Protein AF-B6IQJ0-F1 (afdb_monomer)

Solvent-accessible surface area (backbone atoms only — not comparable to full-atom values): 4583 Å² total; per-residue (Å²): 124,64,70,62,56,53,54,51,48,53,53,48,52,51,50,46,53,52,46,54,52,49,51,54,50,51,53,51,48,52,55,50,50,66,73,68,50,86,51,66,68,62,43,51,54,50,51,50,54,51,48,54,50,46,60,48,48,56,51,53,45,52,51,47,48,50,54,49,52,48,58,29,56,80,69,72,48,57,100,90,112

Structure (mmCIF, N/CA/C/O backbone):
data_AF-B6IQJ0-F1
#
_entry.id   AF-B6IQJ0-F1
#
loop_
_atom_site.group_PDB
_atom_site.id
_atom_site.type_symbol
_atom_site.label_atom_id
_atom_site.label_alt_id
_atom_site.label_comp_id
_atom_site.label_asym_id
_atom_site.label_entity_id
_atom_site.label_seq_id
_atom_site.pdbx_PDB_ins_code
_atom_site.Cartn_x
_atom_site.Cartn_y
_atom_site.Cartn_z
_atom_site.occupancy
_atom_site.B_iso_or_equiv
_atom_site.auth_seq_id
_atom_site.auth_comp_id
_atom_site.auth_asym_id
_atom_site.auth_atom_id
_atom_site.pdbx_PDB_model_num
ATOM 1 N N . MET A 1 1 ? 24.127 1.797 -22.888 1.00 54.19 1 MET A N 1
ATOM 2 C CA . MET A 1 1 ? 22.751 2.280 -22.603 1.00 54.19 1 MET A CA 1
ATOM 3 C C . MET A 1 1 ? 21.850 1.226 -21.946 1.00 54.19 1 MET A C 1
ATOM 5 O O . MET A 1 1 ? 20.801 1.597 -21.445 1.00 54.19 1 MET A O 1
ATOM 9 N N . THR A 1 2 ? 22.234 -0.053 -21.897 1.00 59.22 2 THR A N 1
ATOM 10 C CA . THR A 1 2 ? 21.429 -1.157 -21.334 1.00 59.22 2 THR A CA 1
ATOM 11 C C . THR A 1 2 ? 21.387 -1.204 -19.800 1.00 59.22 2 THR A C 1
ATOM 13 O O .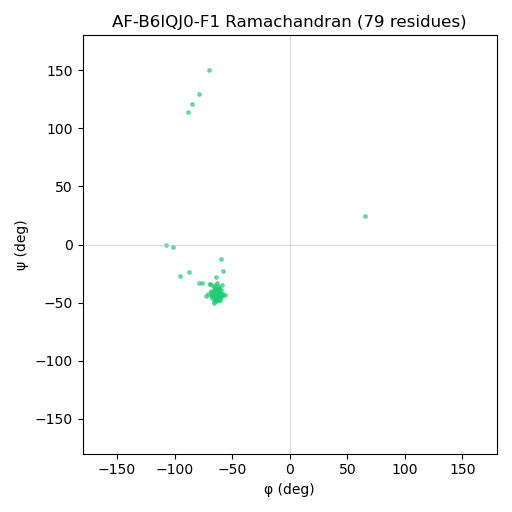 THR A 1 2 ? 20.334 -1.508 -19.250 1.00 59.22 2 THR A O 1
ATOM 16 N N . GLU A 1 3 ? 22.459 -0.815 -19.098 1.00 63.12 3 GLU A N 1
ATOM 17 C CA . GLU A 1 3 ? 22.495 -0.777 -17.618 1.00 63.12 3 GLU A CA 1
ATOM 18 C C . GLU A 1 3 ? 21.422 0.132 -16.999 1.00 63.12 3 GLU A C 1
ATOM 20 O O . GLU A 1 3 ? 20.841 -0.201 -15.972 1.00 63.12 3 GLU A O 1
ATOM 25 N N . ASN A 1 4 ? 21.096 1.251 -17.654 1.00 80.06 4 ASN A N 1
ATOM 26 C CA . ASN A 1 4 ? 20.082 2.188 -17.163 1.00 80.06 4 ASN A CA 1
ATOM 27 C C . ASN A 1 4 ? 18.662 1.582 -17.239 1.00 80.06 4 ASN A C 1
ATOM 29 O O . ASN A 1 4 ? 17.833 1.797 -16.360 1.00 80.06 4 ASN A O 1
ATOM 33 N N . ALA A 1 5 ? 18.395 0.750 -18.252 1.00 79.56 5 ALA A N 1
ATOM 34 C CA . ALA A 1 5 ? 17.099 0.094 -18.406 1.00 79.56 5 ALA A CA 1
ATOM 35 C C . ALA A 1 5 ? 16.871 -0.998 -17.349 1.00 79.56 5 ALA A C 1
ATOM 37 O O . ALA A 1 5 ? 15.787 -1.054 -16.776 1.00 79.56 5 ALA A O 1
ATOM 38 N N . ALA A 1 6 ? 17.888 -1.818 -17.064 1.00 83.69 6 ALA A N 1
ATOM 39 C CA . ALA A 1 6 ? 17.805 -2.859 -16.038 1.00 83.69 6 ALA A CA 1
ATOM 40 C C . ALA A 1 6 ? 17.635 -2.261 -14.633 1.00 83.69 6 ALA A C 1
ATOM 42 O O . ALA A 1 6 ? 16.750 -2.678 -13.893 1.00 83.69 6 ALA A O 1
ATOM 43 N N . ALA A 1 7 ? 18.403 -1.219 -14.296 1.00 88.75 7 ALA A N 1
ATOM 44 C CA . ALA A 1 7 ? 18.267 -0.528 -13.014 1.00 88.75 7 ALA A CA 1
ATOM 45 C C . ALA A 1 7 ? 16.874 0.101 -12.831 1.00 88.75 7 ALA A C 1
ATOM 47 O O . ALA A 1 7 ? 16.306 0.046 -11.743 1.00 88.75 7 ALA A O 1
ATOM 48 N N . ARG A 1 8 ? 16.297 0.667 -13.902 1.00 87.31 8 ARG A N 1
ATOM 49 C CA . ARG A 1 8 ? 14.933 1.210 -13.872 1.00 87.31 8 ARG A CA 1
ATOM 50 C C . ARG A 1 8 ? 13.883 0.119 -13.644 1.00 87.31 8 ARG A C 1
ATOM 52 O O . ARG A 1 8 ? 12.952 0.355 -12.883 1.00 87.31 8 ARG A O 1
ATOM 59 N N . TYR A 1 9 ? 14.033 -1.044 -14.276 1.00 87.50 9 TYR A N 1
ATOM 60 C CA . TYR A 1 9 ? 13.134 -2.182 -14.074 1.00 87.50 9 TYR A CA 1
ATOM 61 C C . TYR A 1 9 ? 13.192 -2.714 -12.639 1.00 87.50 9 TYR A C 1
ATOM 63 O O . TYR A 1 9 ? 12.152 -2.852 -12.002 1.00 87.50 9 TYR A O 1
ATOM 71 N N . GLU A 1 10 ? 14.396 -2.943 -12.109 1.00 90.81 10 GLU A N 1
ATOM 72 C CA . GLU A 1 10 ? 14.581 -3.386 -10.722 1.00 90.81 10 GLU A CA 1
ATOM 73 C C . GLU A 1 10 ? 13.967 -2.378 -9.741 1.00 90.81 10 GLU A C 1
ATOM 75 O O . GLU A 1 10 ? 13.191 -2.766 -8.876 1.00 90.81 10 GLU A O 1
ATOM 80 N N . ALA A 1 11 ? 14.180 -1.074 -9.951 1.00 91.56 11 ALA A N 1
ATOM 81 C CA . ALA A 1 11 ? 13.561 -0.038 -9.124 1.00 91.56 11 ALA A CA 1
ATOM 82 C C . ALA A 1 11 ? 12.019 -0.045 -9.186 1.00 91.56 11 ALA A C 1
ATOM 84 O O . ALA A 1 11 ? 11.361 0.195 -8.174 1.00 91.56 11 ALA A O 1
ATOM 85 N N . MET A 1 12 ? 11.426 -0.316 -10.356 1.00 91.31 12 MET A N 1
ATOM 86 C CA . MET A 1 12 ? 9.970 -0.454 -10.504 1.00 91.31 12 MET A CA 1
ATOM 87 C C . MET A 1 12 ? 9.445 -1.705 -9.790 1.00 91.31 12 MET A C 1
ATOM 89 O O . MET A 1 12 ? 8.436 -1.628 -9.089 1.00 91.31 12 MET A O 1
ATOM 93 N N . ARG A 1 13 ? 10.147 -2.837 -9.921 1.00 91.19 13 ARG A N 1
ATOM 94 C CA . ARG A 1 13 ? 9.796 -4.092 -9.244 1.00 91.19 13 ARG A CA 1
ATOM 95 C C . ARG A 1 13 ? 9.895 -3.955 -7.725 1.00 91.19 13 ARG A C 1
ATOM 97 O O . ARG A 1 13 ? 8.982 -4.367 -7.016 1.00 91.19 13 ARG A O 1
ATOM 104 N N . ASP A 1 14 ? 10.966 -3.345 -7.230 1.00 93.50 14 ASP A N 1
ATOM 105 C CA . ASP A 1 14 ? 11.185 -3.139 -5.798 1.00 93.50 14 ASP A CA 1
ATOM 106 C C . ASP A 1 14 ? 10.147 -2.171 -5.210 1.00 93.50 14 ASP A C 1
ATOM 108 O O . ASP A 1 14 ? 9.657 -2.385 -4.101 1.00 93.50 14 ASP A O 1
ATOM 112 N N . ARG A 1 15 ? 9.731 -1.148 -5.975 1.00 93.06 15 ARG A N 1
ATOM 113 C CA . ARG A 1 15 ? 8.614 -0.270 -5.590 1.00 93.06 15 ARG A CA 1
ATOM 114 C C . ARG A 1 15 ? 7.311 -1.057 -5.423 1.00 93.06 15 ARG A C 1
ATOM 116 O O . ARG A 1 15 ? 6.628 -0.855 -4.424 1.00 93.06 15 ARG A O 1
ATOM 123 N N . LEU A 1 16 ? 6.975 -1.942 -6.364 1.00 91.75 16 LEU A N 1
ATOM 124 C CA . LEU A 1 16 ? 5.794 -2.811 -6.259 1.00 91.75 16 LEU A CA 1
ATOM 125 C C . LEU A 1 16 ? 5.879 -3.745 -5.049 1.00 91.75 16 LEU A C 1
ATOM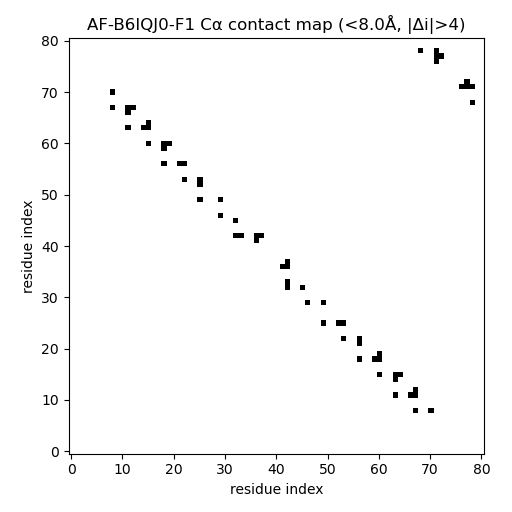 127 O O . LEU A 1 16 ? 4.919 -3.846 -4.291 1.00 91.75 16 LEU A O 1
ATOM 131 N N . ALA A 1 17 ? 7.035 -4.370 -4.819 1.00 92.44 17 ALA A N 1
ATOM 132 C CA . ALA A 1 17 ? 7.242 -5.227 -3.654 1.00 92.44 17 ALA A CA 1
ATOM 133 C C . ALA A 1 17 ? 7.033 -4.464 -2.332 1.00 92.44 17 ALA A C 1
ATOM 135 O O . ALA A 1 17 ? 6.350 -4.960 -1.437 1.00 92.44 17 ALA A O 1
ATOM 136 N N . GLY A 1 18 ? 7.551 -3.235 -2.233 1.00 95.00 18 GLY A N 1
ATOM 137 C CA . GLY A 1 18 ? 7.345 -2.378 -1.063 1.00 95.00 18 GLY A CA 1
ATOM 138 C C . GLY A 1 18 ? 5.885 -1.957 -0.860 1.00 95.00 18 GLY A C 1
ATOM 139 O O . GLY A 1 18 ? 5.430 -1.858 0.278 1.00 95.00 18 GLY A O 1
ATOM 140 N N . LEU A 1 19 ? 5.128 -1.746 -1.942 1.00 94.88 19 LEU A N 1
ATOM 141 C CA . LEU A 1 19 ? 3.692 -1.454 -1.858 1.00 94.88 19 LEU A CA 1
ATOM 142 C C . LEU A 1 19 ? 2.897 -2.662 -1.349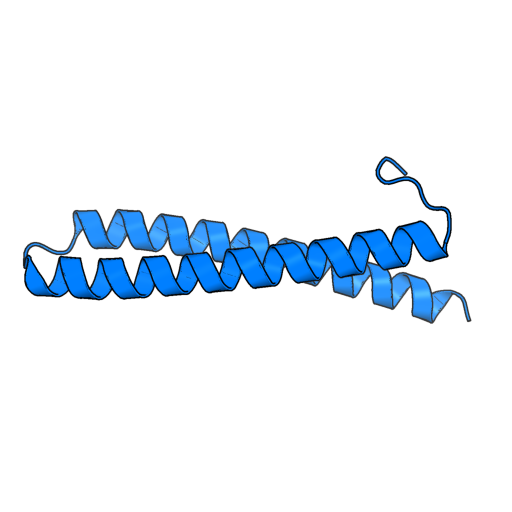 1.00 94.88 19 LEU A C 1
ATOM 144 O O . LEU A 1 19 ? 2.082 -2.505 -0.443 1.00 94.88 19 LEU A O 1
ATOM 148 N N . VAL A 1 20 ? 3.207 -3.869 -1.831 1.00 92.25 20 VAL A N 1
ATOM 149 C CA . VAL A 1 20 ? 2.594 -5.113 -1.333 1.00 92.25 20 VAL A CA 1
ATOM 150 C C . VAL A 1 20 ? 2.896 -5.324 0.155 1.00 92.25 20 VAL A C 1
ATOM 152 O O . VAL A 1 20 ? 2.011 -5.681 0.933 1.00 92.25 20 VAL A O 1
ATOM 155 N N . GLU A 1 21 ? 4.129 -5.070 0.598 1.00 95.56 21 GLU A N 1
ATOM 156 C CA . GLU A 1 21 ? 4.477 -5.153 2.022 1.00 95.56 21 GLU A CA 1
ATOM 157 C C . GLU A 1 21 ? 3.704 -4.122 2.865 1.00 95.56 21 GLU A C 1
ATOM 159 O O . GLU A 1 21 ? 3.220 -4.435 3.962 1.00 95.56 21 GLU A O 1
ATOM 164 N N . ALA A 1 22 ? 3.530 -2.904 2.345 1.00 93.94 22 ALA A N 1
ATOM 165 C CA . ALA A 1 22 ? 2.736 -1.868 2.996 1.00 93.94 22 ALA A CA 1
ATOM 166 C C . ALA A 1 22 ? 1.248 -2.253 3.094 1.00 93.94 22 ALA A C 1
ATOM 168 O O . ALA A 1 22 ? 0.638 -2.035 4.142 1.00 93.94 22 ALA A O 1
ATOM 169 N N . GLU A 1 23 ? 0.677 -2.881 2.062 1.00 92.81 23 GLU A N 1
ATOM 170 C CA . GLU A 1 23 ? -0.694 -3.416 2.068 1.00 92.81 23 GLU A CA 1
ATOM 171 C C . GLU A 1 23 ? -0.877 -4.503 3.131 1.00 92.81 23 GLU A C 1
ATOM 173 O O . GLU A 1 23 ? -1.820 -4.445 3.928 1.00 92.81 23 GLU A O 1
ATOM 178 N N . LEU A 1 24 ? 0.056 -5.458 3.210 1.00 93.50 24 LEU A N 1
ATOM 179 C CA . LEU A 1 24 ? 0.041 -6.506 4.235 1.00 93.50 24 LEU A CA 1
ATOM 180 C C . LEU A 1 24 ? 0.138 -5.913 5.646 1.00 93.50 24 LEU A C 1
ATOM 182 O O . LEU A 1 24 ? -0.598 -6.318 6.552 1.00 93.50 24 LEU A O 1
ATOM 186 N N . THR A 1 25 ? 1.002 -4.916 5.826 1.00 94.88 25 THR A N 1
ATOM 187 C CA . THR A 1 25 ? 1.170 -4.214 7.104 1.00 94.88 25 THR A CA 1
ATOM 188 C C . THR A 1 25 ? -0.092 -3.443 7.489 1.00 94.88 25 THR A C 1
ATOM 190 O O . THR A 1 25 ? -0.546 -3.534 8.632 1.00 94.88 25 THR A O 1
ATOM 193 N N . ALA A 1 26 ? -0.710 -2.729 6.544 1.00 92.19 26 ALA A N 1
ATOM 194 C CA . ALA A 1 26 ? -1.959 -2.003 6.765 1.00 92.19 26 ALA A CA 1
ATOM 195 C C . ALA A 1 26 ? -3.110 -2.955 7.131 1.00 92.19 26 ALA A C 1
ATOM 197 O O . ALA A 1 26 ? -3.880 -2.674 8.055 1.00 92.19 26 ALA A O 1
ATOM 198 N N . ALA A 1 27 ? -3.195 -4.114 6.473 1.00 90.06 27 ALA A N 1
ATOM 199 C CA . ALA A 1 27 ? -4.176 -5.147 6.794 1.00 90.06 27 ALA A CA 1
ATOM 200 C C . ALA A 1 27 ? -3.968 -5.724 8.205 1.00 90.06 27 ALA A C 1
ATOM 202 O O . ALA A 1 27 ? -4.935 -5.904 8.952 1.00 90.06 27 ALA A O 1
ATOM 203 N N . ALA A 1 28 ? -2.717 -5.976 8.601 1.00 93.00 28 ALA A N 1
ATOM 204 C CA . ALA A 1 28 ? -2.388 -6.434 9.949 1.00 93.00 28 ALA A CA 1
ATOM 205 C C . ALA A 1 28 ? -2.720 -5.374 11.011 1.00 93.00 28 ALA A C 1
ATOM 207 O O . ALA A 1 28 ? -3.253 -5.710 12.072 1.00 93.00 28 ALA A O 1
ATOM 208 N N . LEU A 1 29 ? -2.447 -4.097 10.725 1.00 90.81 29 LEU A N 1
ATOM 209 C CA . LEU A 1 29 ? -2.806 -2.988 11.604 1.00 90.81 29 LEU A CA 1
ATOM 210 C C . LEU A 1 29 ? -4.324 -2.902 11.774 1.00 90.81 29 LEU A C 1
ATOM 212 O O . LEU A 1 29 ? -4.798 -2.816 12.902 1.00 90.81 29 LEU A O 1
ATOM 216 N N . ALA A 1 30 ? -5.091 -3.023 10.688 1.00 89.25 30 ALA A N 1
ATOM 217 C CA . ALA A 1 30 ? -6.549 -3.006 10.752 1.00 89.25 30 ALA A CA 1
ATOM 218 C C . ALA A 1 30 ? -7.119 -4.110 11.653 1.00 89.25 30 ALA A C 1
ATOM 220 O O . ALA A 1 30 ? -8.004 -3.847 12.471 1.00 89.25 30 ALA A O 1
ATOM 221 N N . GLN A 1 31 ? -6.576 -5.328 11.554 1.00 89.25 31 GLN A N 1
ATOM 222 C CA . GLN A 1 31 ? -6.966 -6.441 12.423 1.00 89.25 31 GLN A CA 1
ATOM 223 C C . GLN A 1 31 ? -6.637 -6.162 13.896 1.00 89.25 31 GLN A C 1
ATOM 225 O O . GLN A 1 31 ? -7.482 -6.368 14.767 1.00 89.25 31 GLN A O 1
ATOM 230 N N . GLN A 1 32 ? -5.439 -5.644 14.183 1.00 90.19 32 GLN A N 1
ATOM 231 C CA . GLN A 1 32 ? -5.024 -5.309 15.549 1.00 90.19 32 GLN A CA 1
ATOM 232 C C . GLN A 1 32 ? -5.861 -4.175 16.143 1.00 90.19 32 GLN A C 1
ATOM 234 O O . GLN A 1 32 ? -6.307 -4.262 17.285 1.00 90.19 32 GLN A O 1
ATOM 239 N N . THR A 1 33 ? -6.125 -3.124 15.370 1.00 88.44 33 THR A N 1
ATOM 240 C CA . THR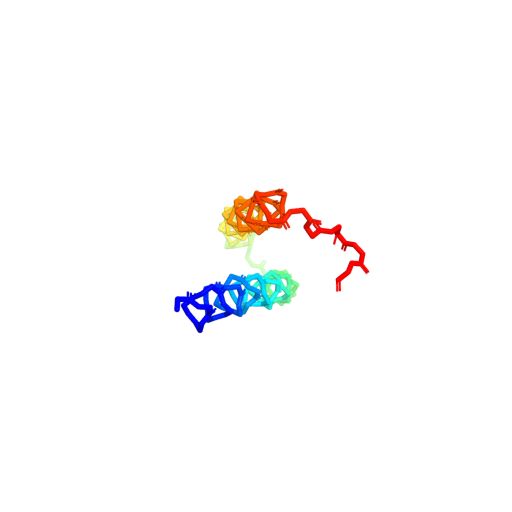 A 1 33 ? -6.952 -1.995 15.796 1.00 88.44 33 THR A CA 1
ATOM 241 C C . THR A 1 33 ? -8.377 -2.435 16.129 1.00 88.44 33 THR A C 1
ATOM 243 O O . THR A 1 33 ? -8.918 -2.017 17.154 1.00 88.44 33 THR A O 1
ATOM 246 N N . ALA A 1 34 ? -8.967 -3.322 15.321 1.00 83.25 34 ALA A N 1
ATOM 247 C CA . ALA A 1 34 ? -10.286 -3.888 15.597 1.00 83.25 34 ALA A CA 1
ATOM 248 C C . ALA A 1 34 ? -10.314 -4.726 16.890 1.00 83.25 34 ALA A C 1
ATOM 250 O O . ALA A 1 34 ? -11.329 -4.731 17.587 1.00 83.25 34 ALA A O 1
ATOM 251 N N . ALA A 1 35 ? -9.209 -5.402 17.220 1.00 86.31 35 ALA A N 1
ATOM 252 C CA . ALA A 1 35 ? -9.083 -6.212 18.431 1.00 86.31 35 ALA A CA 1
ATOM 253 C C . ALA A 1 35 ? -8.817 -5.386 19.704 1.00 86.31 35 ALA A C 1
ATOM 255 O O . ALA A 1 35 ? -9.252 -5.779 20.785 1.00 86.31 35 ALA A O 1
ATOM 256 N N . LEU A 1 36 ? -8.096 -4.264 19.593 1.00 90.38 36 LEU A N 1
ATOM 257 C CA . LEU A 1 36 ? -7.607 -3.491 20.743 1.00 90.38 36 LEU A CA 1
ATOM 258 C C . LEU A 1 36 ? -8.512 -2.318 21.142 1.00 90.38 36 LEU A C 1
ATOM 260 O O . LEU A 1 36 ? -8.506 -1.918 22.307 1.00 90.38 36 LEU A O 1
ATOM 264 N N . LEU A 1 37 ? -9.274 -1.740 20.209 1.00 88.56 37 LEU A N 1
ATOM 265 C CA . LEU A 1 37 ? -10.104 -0.572 20.505 1.00 88.56 37 LEU A CA 1
ATOM 266 C C . LEU A 1 37 ? -11.491 -0.983 21.016 1.00 88.56 37 LEU A C 1
ATOM 268 O O . LEU A 1 37 ? -12.310 -1.531 20.280 1.00 88.56 37 LEU A O 1
ATOM 272 N N . SER A 1 38 ? -11.784 -0.662 22.276 1.00 80.62 38 SER A N 1
ATOM 273 C CA . SER A 1 38 ? -13.105 -0.870 22.887 1.00 80.62 38 SER A CA 1
ATOM 274 C C . SER A 1 38 ? -14.071 0.302 22.668 1.00 80.62 38 SER A C 1
ATOM 276 O O . SER A 1 38 ? -15.285 0.115 22.718 1.00 80.62 38 SER A O 1
ATOM 278 N N . ASP A 1 39 ? -13.548 1.504 22.416 1.00 90.69 39 ASP A N 1
ATOM 279 C CA . ASP A 1 39 ? -14.335 2.714 22.169 1.00 90.69 39 ASP A CA 1
ATOM 280 C C . ASP A 1 39 ? -14.869 2.739 20.726 1.00 90.69 39 ASP A C 1
ATOM 282 O O . ASP A 1 39 ? -14.136 2.511 19.760 1.00 90.69 39 ASP A O 1
ATOM 286 N N . THR A 1 40 ? -16.172 2.973 20.564 1.00 86.81 40 THR A N 1
ATOM 287 C CA . THR A 1 40 ? -16.835 2.973 19.250 1.00 86.81 40 THR A CA 1
ATOM 288 C C . THR A 1 40 ? -16.407 4.151 18.375 1.00 86.81 40 THR A C 1
ATOM 290 O O . THR A 1 40 ? -16.142 3.939 17.195 1.00 86.81 40 THR A O 1
ATOM 293 N N . ALA A 1 41 ? -16.251 5.353 18.932 1.00 88.88 41 ALA A N 1
ATOM 294 C CA . ALA A 1 41 ? -15.828 6.526 18.169 1.00 88.88 41 ALA A CA 1
ATOM 295 C C . ALA A 1 41 ? -14.369 6.390 17.704 1.00 88.88 41 ALA A C 1
ATOM 297 O O . ALA A 1 41 ? -14.054 6.673 16.547 1.00 88.88 41 ALA A O 1
ATOM 298 N N . MET A 1 42 ? -13.483 5.869 18.564 1.00 88.19 42 MET A N 1
ATOM 299 C CA . MET A 1 42 ? -12.095 5.594 18.168 1.00 88.19 42 MET A CA 1
ATOM 300 C C . MET A 1 42 ? -12.014 4.500 17.095 1.00 88.19 42 MET A C 1
ATOM 302 O O . MET A 1 42 ? -11.209 4.611 16.171 1.00 88.19 42 MET A O 1
ATOM 306 N N . ARG A 1 43 ? -12.865 3.464 17.168 1.00 86.62 43 ARG A N 1
ATOM 307 C CA . ARG A 1 43 ? -12.962 2.427 16.125 1.00 86.62 43 ARG A CA 1
ATOM 308 C C . ARG A 1 43 ? -13.438 2.980 14.790 1.00 86.62 43 ARG A C 1
ATOM 310 O O . ARG A 1 43 ? -12.885 2.609 13.758 1.00 86.62 43 ARG A O 1
ATOM 317 N N . GLU A 1 44 ? -14.442 3.849 14.793 1.00 90.19 44 GLU A N 1
ATOM 318 C CA . GLU A 1 44 ? -14.949 4.477 13.572 1.00 90.19 44 GLU A CA 1
ATOM 319 C C . GLU A 1 44 ? -13.884 5.355 12.913 1.00 90.19 44 GLU A C 1
ATOM 321 O O . GLU A 1 44 ? -13.640 5.221 11.710 1.00 90.19 44 GLU A O 1
ATOM 326 N N . GLN A 1 45 ? -13.199 6.187 13.704 1.00 91.38 45 GLN A N 1
ATOM 327 C CA . GLN A 1 45 ? -12.129 7.050 13.210 1.00 91.38 45 GLN A CA 1
ATOM 328 C C . GLN A 1 45 ? -10.952 6.235 12.667 1.00 91.38 45 GLN A C 1
ATOM 330 O O . GLN A 1 45 ? -10.484 6.491 11.558 1.00 91.38 45 GLN A O 1
ATOM 335 N N . ALA A 1 46 ? -10.495 5.222 13.406 1.00 89.31 46 ALA A N 1
ATOM 336 C CA . ALA A 1 46 ? -9.412 4.369 12.938 1.00 89.31 46 ALA A CA 1
ATOM 337 C C . ALA A 1 46 ? -9.823 3.562 11.697 1.00 89.31 46 ALA A C 1
ATOM 339 O O . ALA A 1 46 ? -9.050 3.447 10.752 1.00 89.31 46 ALA A O 1
ATOM 340 N N . GLY A 1 47 ? -11.065 3.072 11.648 1.00 90.25 47 GLY A N 1
ATOM 341 C CA . GLY A 1 47 ? -11.613 2.394 10.477 1.00 90.25 47 GLY A CA 1
ATOM 342 C C . GLY A 1 47 ? -11.687 3.293 9.241 1.00 90.25 47 GLY A C 1
ATOM 343 O O . GLY A 1 47 ? -11.456 2.807 8.137 1.00 90.25 47 GLY A O 1
ATOM 344 N N . ALA A 1 48 ? -11.985 4.585 9.401 1.00 93.25 48 ALA A N 1
ATOM 345 C CA . ALA A 1 48 ? -11.939 5.551 8.303 1.00 93.25 48 ALA A CA 1
ATOM 346 C C . ALA A 1 48 ? -10.507 5.743 7.786 1.00 93.25 48 ALA A C 1
ATOM 348 O O . ALA A 1 48 ? -10.267 5.545 6.600 1.00 93.25 48 ALA A O 1
ATOM 349 N N . LEU A 1 49 ? -9.549 5.996 8.683 1.00 94.00 49 LEU A N 1
ATOM 350 C CA . LEU A 1 49 ? -8.137 6.166 8.319 1.00 94.00 49 LEU A CA 1
ATOM 351 C C . LEU A 1 49 ? -7.549 4.927 7.628 1.00 94.00 49 LEU A C 1
ATOM 353 O O . LEU A 1 49 ? -6.784 5.051 6.677 1.00 94.00 49 LEU A O 1
ATOM 357 N N . LEU A 1 50 ? -7.915 3.727 8.084 1.00 92.62 50 LEU A N 1
ATOM 358 C CA . LEU A 1 50 ? -7.463 2.472 7.481 1.00 92.62 50 LEU A CA 1
ATOM 359 C C . LEU A 1 50 ? -8.064 2.240 6.089 1.00 92.62 50 LEU A C 1
ATOM 361 O O . LEU A 1 50 ? -7.387 1.683 5.227 1.00 92.62 50 LEU A O 1
ATOM 365 N N . ARG A 1 51 ? -9.311 2.671 5.854 1.00 93.12 51 ARG A N 1
ATOM 366 C CA . ARG A 1 51 ? -9.907 2.653 4.509 1.00 93.12 51 ARG A CA 1
ATOM 367 C C . ARG A 1 51 ? -9.208 3.642 3.586 1.00 93.12 51 ARG A C 1
ATOM 369 O O . ARG A 1 51 ? -8.819 3.239 2.499 1.00 93.12 51 ARG A O 1
ATOM 376 N N . ASP A 1 52 ? -8.964 4.866 4.046 1.00 96.31 52 ASP A N 1
ATOM 377 C CA . ASP A 1 52 ? -8.242 5.874 3.261 1.00 96.31 52 ASP A CA 1
ATOM 378 C C . ASP A 1 52 ? -6.824 5.398 2.907 1.00 96.31 52 ASP A C 1
ATOM 380 O O . ASP A 1 52 ? -6.378 5.553 1.770 1.00 96.31 52 ASP A O 1
ATOM 384 N N . LEU A 1 53 ? -6.124 4.769 3.862 1.00 93.81 53 LEU A N 1
ATOM 385 C CA . LEU A 1 53 ? -4.810 4.164 3.634 1.00 93.81 53 LEU A CA 1
ATOM 386 C C . LEU A 1 53 ? -4.877 3.047 2.589 1.00 93.81 53 LEU A C 1
ATOM 388 O O . LEU A 1 53 ? -4.038 3.013 1.692 1.00 93.81 53 LEU A O 1
ATOM 392 N N . ARG A 1 54 ? -5.870 2.157 2.679 1.00 93.31 54 ARG A N 1
ATOM 393 C CA . ARG A 1 54 ? -6.059 1.093 1.687 1.00 93.31 54 ARG A CA 1
ATOM 394 C C . ARG A 1 54 ? -6.319 1.670 0.299 1.00 93.31 54 ARG A C 1
ATOM 396 O O . ARG A 1 54 ? -5.639 1.291 -0.641 1.00 93.31 54 ARG A O 1
ATOM 403 N N . ASP A 1 55 ? -7.216 2.644 0.183 1.00 95.12 55 ASP A N 1
ATOM 404 C CA . ASP A 1 55 ? -7.546 3.268 -1.101 1.00 95.12 55 ASP A CA 1
ATOM 405 C C . ASP A 1 55 ? -6.345 4.021 -1.709 1.00 95.12 55 ASP A C 1
ATOM 407 O O . ASP A 1 55 ? -6.258 4.197 -2.927 1.00 95.12 55 ASP A O 1
ATOM 411 N N . LEU A 1 56 ? -5.423 4.525 -0.881 1.00 96.12 56 LEU A N 1
ATOM 412 C CA . LEU A 1 56 ? -4.157 5.109 -1.338 1.00 96.12 56 LEU A CA 1
ATOM 413 C C . LEU A 1 56 ? -3.179 4.041 -1.836 1.00 96.12 56 LEU A C 1
ATOM 415 O O . LEU A 1 56 ? -2.572 4.236 -2.888 1.00 96.12 56 LEU A O 1
ATOM 419 N N . LEU A 1 57 ? -3.037 2.936 -1.102 1.00 94.50 57 LEU A N 1
ATOM 420 C CA . LEU A 1 57 ? -2.166 1.825 -1.486 1.00 94.50 57 LEU A CA 1
ATOM 421 C C . LEU A 1 57 ? -2.652 1.157 -2.773 1.00 94.50 57 LEU A C 1
ATOM 423 O O . LEU A 1 57 ? -1.866 1.042 -3.705 1.00 94.50 57 LEU A O 1
ATOM 427 N N . ASP A 1 58 ? -3.951 0.872 -2.888 1.00 93.56 58 ASP A N 1
ATOM 428 C CA . ASP A 1 58 ? -4.552 0.278 -4.088 1.00 93.56 58 ASP A 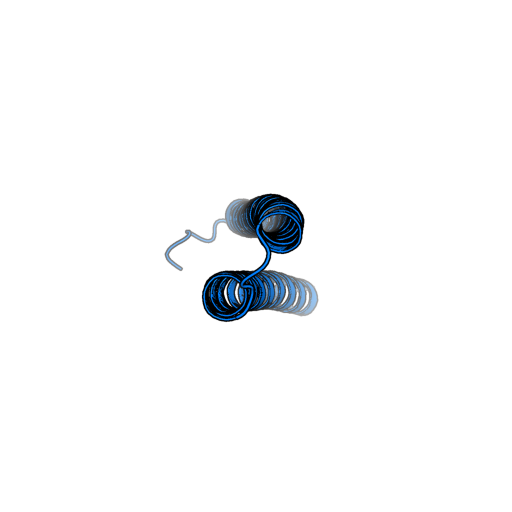CA 1
ATOM 429 C C . ASP A 1 58 ? -4.275 1.136 -5.337 1.00 93.56 58 ASP A C 1
ATOM 431 O O . ASP A 1 58 ? -3.898 0.624 -6.393 1.00 93.56 58 ASP A O 1
ATOM 435 N N . ARG A 1 59 ? -4.410 2.467 -5.219 1.00 96.25 59 ARG A N 1
ATOM 436 C CA . ARG A 1 59 ? -4.079 3.404 -6.307 1.00 96.25 59 ARG A CA 1
ATOM 437 C C . ARG A 1 59 ? -2.592 3.390 -6.641 1.00 96.25 59 ARG A C 1
ATOM 439 O O . ARG A 1 59 ? -2.242 3.303 -7.814 1.00 96.25 59 ARG A O 1
ATOM 446 N N . ALA A 1 60 ? -1.726 3.448 -5.632 1.00 93.19 60 ALA A N 1
ATOM 447 C CA . ALA A 1 60 ? -0.282 3.437 -5.834 1.00 93.19 60 ALA A CA 1
ATOM 448 C C . ALA A 1 60 ? 0.206 2.125 -6.476 1.00 93.19 60 ALA A C 1
ATOM 450 O O . ALA A 1 60 ? 1.078 2.164 -7.346 1.00 93.19 60 ALA A O 1
ATOM 451 N N . SER A 1 61 ? -0.371 0.987 -6.084 1.00 92.81 61 SER A N 1
ATOM 452 C CA . SER A 1 61 ? -0.094 -0.334 -6.654 1.00 92.81 61 SER A CA 1
ATOM 453 C C . SER A 1 61 ? -0.581 -0.434 -8.096 1.00 92.81 61 SER A C 1
ATOM 455 O O . SER A 1 61 ? 0.179 -0.862 -8.962 1.00 92.81 61 SER A O 1
ATOM 457 N N . ALA A 1 62 ? -1.794 0.044 -8.393 1.00 93.06 62 ALA A N 1
ATOM 458 C CA . ALA A 1 62 ? -2.315 0.076 -9.760 1.00 93.06 62 ALA A CA 1
ATOM 459 C C . ALA A 1 62 ? -1.471 0.965 -10.692 1.00 93.06 62 ALA A C 1
ATOM 461 O O . ALA A 1 62 ? -1.204 0.587 -11.836 1.00 93.06 62 ALA A O 1
ATOM 462 N N . GLU A 1 63 ? -1.021 2.127 -10.211 1.00 94.06 63 GLU A N 1
ATOM 463 C CA . GLU A 1 63 ? -0.112 3.009 -10.952 1.00 94.06 63 GLU A CA 1
ATOM 464 C C . GLU A 1 63 ? 1.242 2.336 -11.202 1.00 94.06 63 GLU A C 1
ATOM 466 O O . GLU A 1 63 ? 1.719 2.317 -12.335 1.00 94.06 63 GLU A O 1
ATOM 471 N N . ALA A 1 64 ? 1.845 1.736 -10.171 1.00 91.31 64 ALA A N 1
ATOM 472 C CA . ALA A 1 64 ? 3.141 1.075 -10.294 1.00 91.31 64 ALA A CA 1
ATOM 473 C C . ALA A 1 64 ? 3.088 -0.155 -11.220 1.00 91.31 64 ALA A C 1
ATOM 475 O O . ALA A 1 64 ? 4.020 -0.379 -11.995 1.00 91.31 64 ALA A O 1
ATOM 476 N N . GLU A 1 65 ? 1.989 -0.912 -11.194 1.00 92.62 65 GLU A N 1
ATOM 477 C CA . GLU A 1 65 ? 1.757 -2.031 -12.111 1.00 92.62 65 GLU A CA 1
ATOM 478 C C . GLU A 1 65 ? 1.573 -1.526 -13.546 1.00 92.62 65 GLU A C 1
ATOM 480 O O . GLU A 1 65 ? 2.180 -2.055 -14.475 1.00 92.62 65 GLU A O 1
ATOM 485 N N . THR A 1 66 ? 0.803 -0.451 -13.740 1.00 93.06 66 THR A N 1
ATOM 486 C CA . THR A 1 66 ? 0.614 0.167 -15.063 1.00 93.06 66 THR A CA 1
ATOM 487 C C . THR A 1 66 ? 1.941 0.655 -15.647 1.00 93.06 66 THR A C 1
ATOM 489 O O . THR A 1 66 ? 2.226 0.400 -16.821 1.00 93.06 66 THR A O 1
ATOM 492 N N . ASP A 1 67 ? 2.778 1.310 -14.839 1.00 90.19 67 ASP A N 1
ATOM 493 C CA . ASP A 1 67 ? 4.117 1.753 -15.239 1.00 90.19 67 ASP A CA 1
ATOM 494 C C . ASP A 1 67 ? 5.002 0.566 -15.650 1.00 90.19 67 ASP A C 1
ATOM 496 O O . ASP A 1 67 ? 5.686 0.622 -16.679 1.00 90.19 67 ASP A O 1
ATOM 500 N N . LEU A 1 68 ? 4.971 -0.524 -14.873 1.00 89.75 68 LEU A N 1
ATOM 501 C CA . LEU A 1 68 ? 5.748 -1.731 -15.147 1.00 89.75 68 LEU A CA 1
ATOM 502 C C . LEU A 1 68 ? 5.297 -2.412 -16.445 1.00 89.75 68 LEU A C 1
ATOM 504 O O . LEU A 1 68 ? 6.130 -2.753 -17.288 1.00 89.75 68 LEU A O 1
ATOM 508 N N . GLN A 1 69 ? 3.988 -2.577 -16.632 1.00 89.62 69 GLN A N 1
ATOM 509 C CA . GLN A 1 69 ? 3.416 -3.180 -17.837 1.00 89.62 69 GLN A CA 1
ATOM 510 C C . GLN A 1 69 ? 3.671 -2.318 -19.075 1.00 89.62 69 GLN A C 1
ATOM 512 O O . GLN A 1 69 ? 4.030 -2.847 -20.126 1.00 89.62 69 GLN A O 1
ATOM 51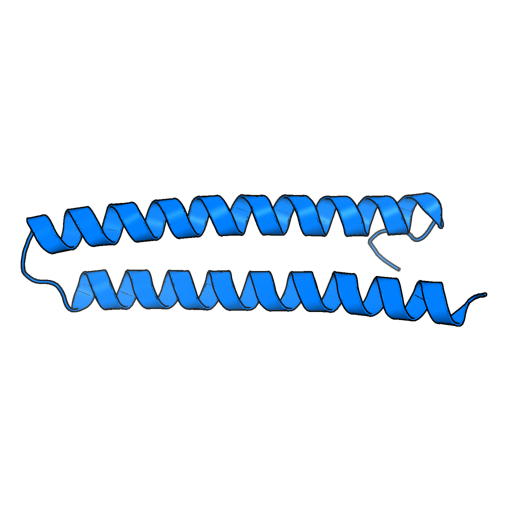7 N N . THR A 1 70 ? 3.580 -0.992 -18.949 1.00 91.06 70 THR A N 1
ATOM 518 C CA . THR A 1 70 ? 3.931 -0.062 -20.034 1.00 91.06 70 THR A CA 1
ATOM 519 C C . THR A 1 70 ? 5.399 -0.221 -20.424 1.00 91.06 70 THR A C 1
ATOM 521 O O . THR A 1 70 ? 5.713 -0.394 -21.601 1.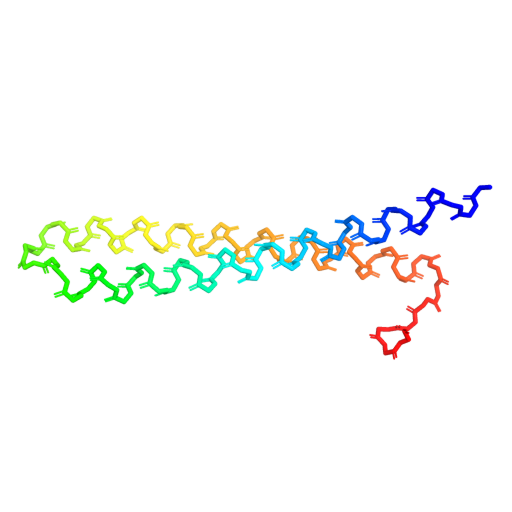00 91.06 70 THR A O 1
ATOM 524 N N . TRP A 1 71 ? 6.305 -0.253 -19.442 1.00 89.25 71 TRP A N 1
ATOM 525 C CA . TRP A 1 71 ? 7.736 -0.440 -19.689 1.00 89.25 71 TRP A CA 1
ATOM 526 C C . TRP A 1 71 ? 8.055 -1.788 -20.360 1.00 89.25 71 TRP A C 1
ATOM 528 O O . TRP A 1 71 ? 8.931 -1.844 -21.231 1.00 89.25 71 TRP A O 1
ATOM 538 N N . ARG A 1 72 ? 7.349 -2.864 -19.973 1.00 87.25 72 ARG A N 1
ATOM 539 C CA . ARG A 1 72 ? 7.453 -4.201 -20.589 1.00 87.25 72 ARG A CA 1
ATOM 540 C C . ARG A 1 72 ? 6.956 -4.191 -22.034 1.00 87.25 72 ARG A C 1
ATOM 542 O O . ARG A 1 72 ? 7.678 -4.640 -22.926 1.00 87.25 72 ARG A O 1
ATOM 549 N N . ALA A 1 73 ?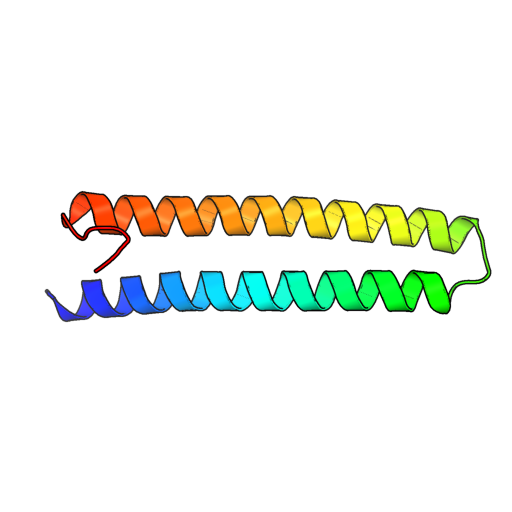 5.781 -3.610 -22.275 1.00 88.75 73 ALA A N 1
ATOM 550 C CA . ALA A 1 73 ? 5.175 -3.503 -23.600 1.00 88.75 73 ALA A CA 1
ATOM 551 C C . ALA A 1 73 ? 6.050 -2.701 -24.578 1.00 88.75 73 ALA A C 1
ATOM 553 O O . ALA A 1 73 ? 6.267 -3.141 -25.706 1.00 88.75 73 ALA A O 1
ATOM 554 N N . GLU A 1 74 ? 6.635 -1.581 -24.134 1.00 89.50 74 GLU A N 1
ATOM 555 C CA . GLU A 1 74 ? 7.592 -0.781 -24.922 1.00 89.50 74 GLU A CA 1
ATOM 556 C C . GLU A 1 74 ? 8.830 -1.580 -25.367 1.00 89.50 74 GLU A C 1
ATOM 558 O O . GLU A 1 74 ? 9.495 -1.211 -26.337 1.00 89.50 74 GLU A O 1
ATOM 563 N N . ARG A 1 75 ? 9.156 -2.669 -24.661 1.00 87.50 75 ARG A N 1
ATOM 564 C CA . ARG A 1 75 ? 10.317 -3.532 -24.927 1.00 87.50 75 ARG A CA 1
ATOM 565 C C . ARG A 1 75 ? 9.956 -4.884 -25.536 1.00 87.50 75 ARG A C 1
ATOM 567 O O . ARG A 1 75 ? 10.866 -5.659 -25.815 1.00 87.50 75 ARG A O 1
ATOM 574 N N . GLY A 1 76 ? 8.670 -5.157 -25.757 1.00 85.88 76 GLY A N 1
ATOM 575 C CA . GLY A 1 76 ? 8.194 -6.448 -26.256 1.00 85.88 76 GLY A CA 1
ATOM 576 C C . GLY A 1 76 ? 8.436 -7.611 -25.289 1.00 85.88 76 GLY A C 1
ATOM 577 O O . GLY A 1 76 ? 8.536 -8.746 -25.741 1.00 85.88 76 GLY A O 1
ATOM 578 N N . ILE A 1 77 ? 8.563 -7.331 -23.988 1.00 79.50 77 ILE A N 1
ATOM 579 C CA . ILE A 1 77 ? 8.711 -8.346 -22.938 1.00 79.50 77 ILE A CA 1
ATOM 580 C C . ILE A 1 77 ? 7.303 -8.806 -22.560 1.00 79.50 77 ILE A C 1
ATOM 582 O O . ILE A 1 77 ? 6.472 -7.974 -22.181 1.00 79.50 77 ILE A O 1
ATOM 586 N N . HIS A 1 78 ? 7.011 -10.100 -22.702 1.00 71.75 78 HIS A N 1
ATOM 587 C CA . HIS A 1 78 ? 5.710 -10.632 -22.307 1.00 71.75 78 HIS A CA 1
ATOM 588 C C . HIS A 1 78 ? 5.580 -10.621 -20.772 1.00 71.75 78 HIS A C 1
ATOM 590 O O . HIS A 1 78 ? 6.577 -10.761 -20.074 1.00 71.75 78 HIS A O 1
ATOM 596 N N . PRO A 1 79 ? 4.367 -10.472 -20.211 1.00 59.81 79 PRO A N 1
ATOM 597 C CA . PRO A 1 79 ? 4.152 -10.510 -18.761 1.00 59.81 79 PRO A CA 1
ATOM 598 C C . PRO A 1 79 ? 4.580 -11.829 -18.085 1.00 59.81 79 PRO A C 1
ATOM 600 O O . PRO A 1 79 ? 4.676 -11.850 -16.861 1.00 59.81 79 PRO A O 1
ATOM 603 N N . ASP A 1 80 ? 4.851 -12.881 -18.868 1.00 61.81 80 ASP A N 1
ATOM 604 C CA . ASP A 1 80 ? 5.310 -14.202 -18.417 1.00 61.81 80 ASP A CA 1
ATOM 605 C C . ASP A 1 80 ? 6.833 -14.441 -18.598 1.00 61.81 80 ASP A C 1
ATOM 607 O O . ASP A 1 80 ? 7.313 -15.512 -18.219 1.00 61.81 80 ASP A O 1
ATOM 611 N N . ASP A 1 81 ? 7.578 -13.478 -19.170 1.00 56.28 81 ASP A N 1
ATOM 612 C CA . ASP A 1 81 ? 9.047 -13.507 -19.360 1.00 56.28 81 ASP A CA 1
ATOM 613 C C . ASP A 1 81 ? 9.797 -12.763 -18.233 1.00 56.28 81 ASP A C 1
ATOM 615 O O . ASP A 1 81 ? 10.873 -13.255 -17.812 1.00 56.28 81 ASP A O 1
#

Nearest PDB structures (foldseek):
  5o66-assembly1_F  TM=7.539E-01  e=3.855E-01  Escherichia coli O157:H7
  5v5s-assembly1_D  TM=7.838E-01  e=4.946E-01  Escherichia coli
  2f1m-assembly1_A  TM=8.121E-01  e=5.963E-01  Escherichia coli
  2f1m-assembly2_D  TM=7.303E-01  e=6.754E-01  Escherichia coli
  6u94-assembly1_A  TM=8.679E-01  e=2.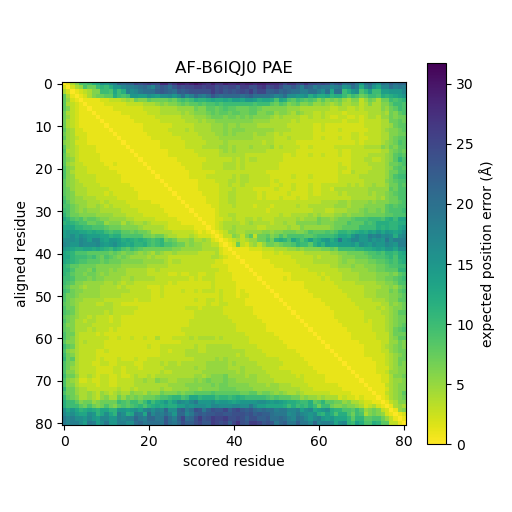830E+00  Burkholderia mallei ATCC 23344

Foldseek 3Di:
DVVVLVVVLVVLVVQLVVLVVQLVVLVVVLVVLVVPDPDPVSNVVVVVVSVVSNVVSVVSNVVSVVVNVVSCVVVVNDPVD

pLDDT: mean 87.98, std 9.22, range [54.19, 96.31]

Organism: Rhodospirillum centenum (strain ATCC 51521 / SW) (NCBI:txid414684)

Mean predicted aligned error: 5.42 Å

Secondary structure (DSSP, 8-state):
-HHHHHHHHHHHHHHHHHHHHHHHHHHHHHHHHHHH---HHHHHHHHHHHHHHHHHHHHHHHHHHHHHHHHHHTTT--TT-

Radius of gyration: 17.62 Å; Cα contacts (8 Å, |Δi|>4): 33; chains: 1; bounding box: 40×21×49 Å

Sequence (81 aa):
MTENAAARYEAMRDRLAGLVEAELTAAALAQQTAALLSDTAMREQAGALLRDLRDLLDRASAEAETDLQTWRAERGIHPDD